Protein AF-A0A1V2A5M0-F1 (afdb_monomer_lite)

Sequence (112 aa):
MDKIGEDQYGRILAYLYINDGMFNKKLLDNGLARIAIYPPNTQYLEELQAAEAAANKKKAGIWSNPNAQWRVRSRNTSSKTKASSHRRTKHSKAVQSCVKRSQMGLKKDIRI

Foldseek 3Di:
DAWDDADPVRDTDDFDDDPNDTVLLVCLLQVNDDDDDDPPPDPCVVVSVVSNVNCCVVCGDCNVDVPPPDPPPPPPPPPPPPPDDDDDDDDDDDDDDDDDDDDDYDDDDDDD

Organism: NCBI:txid1714355

Radius of gyration: 29.26 Å; chains: 1; bounding box: 43×61×69 Å

Secondary structure (DSSP, 8-state):
-EEEEE-TTSPEEEE-EETTEEHHHHHHHTT-------TT--TTHHHHHHHHHHHHHTT-GGGS-TT-TT------------------------------------------

InterPro domains:
  IPR016071 Staphylococcal nuclease (SNase-like), OB-fold [PF00565] (3-65)
  IPR016071 Staphylococcal nuclease (SNase-like), OB-fold [PS50830] (1-65)
  IPR035437 SNase-like, OB-fold superfamily [G3DSA:2.40.50.90] (1-71)
  IPR035437 SNase-like, OB-fold superfamily [SSF50199] (5-68)

pLDDT: mean 70.42, std 19.9, range [32.03, 92.44]

Structure (mmCIF, N/CA/C/O backbone):
data_AF-A0A1V2A5M0-F1
#
_entry.id   AF-A0A1V2A5M0-F1
#
loop_
_atom_site.group_PDB
_atom_site.id
_atom_site.type_symbol
_atom_site.label_atom_id
_atom_site.label_alt_id
_atom_site.label_comp_id
_atom_site.label_asym_id
_atom_site.label_entity_id
_atom_site.label_seq_id
_atom_site.pdbx_PDB_ins_code
_atom_site.Cartn_x
_atom_site.Cartn_y
_atom_site.Cartn_z
_atom_site.occupancy
_atom_site.B_iso_or_equiv
_atom_site.auth_seq_id
_atom_site.auth_comp_id
_atom_site.auth_asym_id
_atom_site.auth_atom_id
_atom_site.pdbx_PDB_model_num
ATOM 1 N N . MET A 1 1 ? -16.379 -6.672 1.575 1.00 72.50 1 MET A N 1
ATOM 2 C CA . MET A 1 1 ? -15.721 -5.426 2.025 1.00 72.50 1 MET A CA 1
ATOM 3 C C . MET A 1 1 ? -15.509 -5.580 3.512 1.00 72.50 1 MET A C 1
ATOM 5 O O . MET A 1 1 ? -16.483 -5.879 4.189 1.00 72.50 1 MET A O 1
ATOM 9 N N . ASP A 1 2 ? -14.276 -5.455 3.982 1.00 79.06 2 ASP A N 1
ATOM 10 C CA . ASP A 1 2 ? -13.932 -5.607 5.400 1.00 79.06 2 ASP A CA 1
ATOM 11 C C . ASP A 1 2 ? -13.642 -4.230 6.014 1.00 79.06 2 ASP A C 1
ATOM 13 O O . ASP A 1 2 ? -12.884 -3.457 5.422 1.00 79.06 2 ASP A O 1
ATOM 17 N N . LYS A 1 3 ? -14.290 -3.888 7.137 1.00 80.00 3 LYS A N 1
ATOM 18 C CA . LYS A 1 3 ? -14.243 -2.549 7.754 1.00 80.00 3 LYS A CA 1
ATOM 19 C C . LYS A 1 3 ? -13.345 -2.586 8.988 1.00 80.00 3 LYS A C 1
ATOM 21 O O . LYS A 1 3 ? -13.631 -3.297 9.940 1.00 80.00 3 LYS A O 1
ATOM 26 N N . ILE A 1 4 ? -12.304 -1.761 8.984 1.00 80.88 4 ILE A N 1
ATOM 27 C CA . ILE A 1 4 ? -11.263 -1.740 10.022 1.00 80.88 4 ILE A CA 1
ATOM 28 C C . ILE A 1 4 ? -11.596 -0.693 11.090 1.00 80.88 4 ILE A C 1
ATOM 30 O O . ILE A 1 4 ? -11.340 -0.893 12.272 1.00 80.88 4 ILE A O 1
ATOM 34 N N . GLY A 1 5 ? -12.172 0.438 10.671 1.00 83.12 5 GLY A N 1
ATOM 35 C CA . GLY A 1 5 ? -12.521 1.536 11.565 1.00 83.12 5 GLY A CA 1
ATOM 36 C C . GLY A 1 5 ? -12.890 2.816 10.825 1.00 83.12 5 GLY A C 1
ATOM 37 O O . GLY A 1 5 ? -13.076 2.827 9.605 1.00 83.12 5 GLY A O 1
ATOM 38 N N . GLU A 1 6 ? -12.993 3.895 11.589 1.00 83.75 6 GLU A N 1
ATOM 39 C CA . GLU A 1 6 ? -13.207 5.256 11.102 1.00 83.75 6 GLU A CA 1
ATOM 40 C C . GLU A 1 6 ? -12.077 6.145 11.613 1.00 83.75 6 GLU A C 1
ATOM 42 O O . GLU A 1 6 ? -11.574 5.944 12.719 1.00 83.75 6 GLU A O 1
ATOM 47 N N . ASP A 1 7 ? -11.642 7.097 10.794 1.00 83.12 7 ASP A N 1
ATOM 48 C CA . ASP A 1 7 ? -10.663 8.089 11.226 1.00 83.12 7 ASP A CA 1
ATOM 49 C C . ASP A 1 7 ? -11.325 9.309 11.890 1.00 83.12 7 ASP A C 1
ATOM 51 O O . ASP A 1 7 ? -12.544 9.478 11.880 1.00 83.12 7 ASP A O 1
ATOM 55 N N . GLN A 1 8 ? -10.501 10.209 12.435 1.00 83.25 8 GLN A N 1
ATOM 56 C CA . GLN A 1 8 ? -10.955 11.457 13.066 1.00 83.25 8 GLN A CA 1
ATOM 57 C C . GLN A 1 8 ? -11.698 12.420 12.119 1.00 83.25 8 GLN A C 1
ATOM 59 O O . GLN A 1 8 ? -12.257 13.417 12.568 1.00 83.25 8 GLN A O 1
ATOM 64 N N . TYR A 1 9 ? -11.675 12.152 10.812 1.00 87.06 9 TYR A N 1
ATOM 65 C CA . TYR A 1 9 ? -12.360 12.927 9.780 1.00 87.06 9 TYR A CA 1
ATOM 66 C C . TYR A 1 9 ? -13.660 12.250 9.314 1.00 87.06 9 TYR A C 1
ATOM 68 O O . TYR A 1 9 ? -14.267 12.708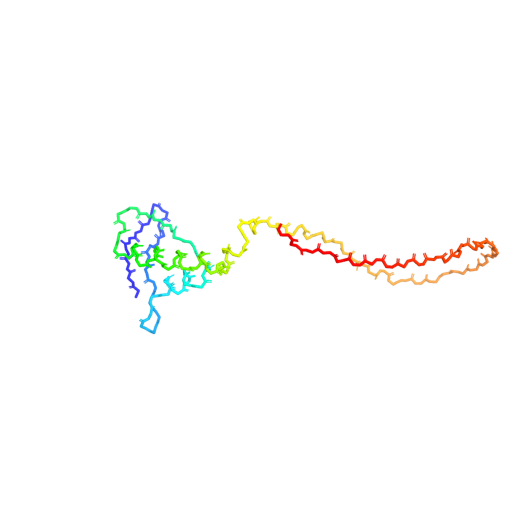 8.346 1.00 87.06 9 TYR A O 1
ATOM 76 N N . GLY A 1 10 ? -14.088 11.164 9.971 1.00 86.06 10 GLY A N 1
ATOM 77 C CA . GLY A 1 10 ? -1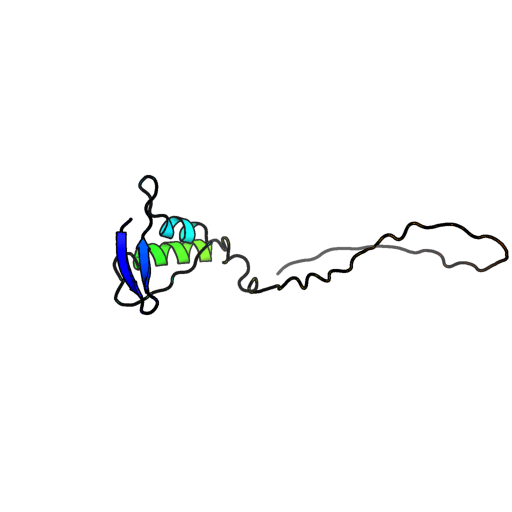5.295 10.411 9.624 1.00 86.06 10 GLY A CA 1
ATOM 78 C C . GLY A 1 10 ? -15.165 9.582 8.343 1.00 86.06 10 GLY A C 1
ATOM 79 O O . GLY A 1 10 ? -16.171 9.175 7.762 1.00 86.06 10 GLY A O 1
ATOM 80 N N . ARG A 1 11 ? -13.942 9.338 7.856 1.00 87.44 11 ARG A N 1
ATOM 81 C CA . ARG A 1 11 ? -13.704 8.476 6.692 1.00 87.44 11 ARG A CA 1
ATOM 82 C C . ARG A 1 11 ? -13.593 7.031 7.149 1.00 87.44 11 ARG A C 1
ATOM 84 O O . ARG A 1 11 ? -12.907 6.719 8.119 1.00 87.44 11 ARG A O 1
ATOM 91 N N . ILE A 1 12 ? -14.223 6.138 6.398 1.00 86.12 12 ILE A N 1
ATOM 92 C CA . ILE A 1 12 ? -14.174 4.703 6.664 1.00 86.12 12 ILE A CA 1
ATOM 93 C C . ILE A 1 12 ? -12.875 4.117 6.099 1.00 86.12 12 ILE A C 1
ATOM 95 O O . ILE A 1 12 ? -12.582 4.274 4.912 1.00 86.12 12 ILE A O 1
ATOM 99 N N . LEU A 1 13 ? -12.132 3.391 6.935 1.00 84.25 13 LEU A N 1
ATOM 100 C CA . LEU A 1 13 ? -10.986 2.581 6.528 1.00 84.25 13 LEU A CA 1
ATOM 101 C C . LEU A 1 13 ? -11.444 1.145 6.274 1.00 84.25 13 LEU A C 1
ATOM 103 O O . LEU A 1 13 ? -12.006 0.493 7.159 1.00 84.25 13 LEU A O 1
ATOM 107 N N . ALA A 1 14 ? -11.217 0.651 5.058 1.00 85.88 14 ALA A N 1
ATOM 108 C CA . ALA A 1 14 ? -11.708 -0.657 4.651 1.00 85.88 14 ALA A CA 1
ATOM 109 C C . ALA A 1 14 ? -10.865 -1.318 3.551 1.00 85.88 14 ALA A C 1
ATOM 111 O O . ALA A 1 14 ? -10.230 -0.647 2.729 1.00 85.88 14 ALA A O 1
ATOM 112 N N . TYR A 1 15 ? -10.914 -2.651 3.514 1.00 87.38 15 TYR A N 1
ATOM 113 C CA . TYR A 1 15 ? -10.356 -3.479 2.449 1.00 87.38 15 TYR A CA 1
ATOM 114 C C . TYR A 1 15 ? -11.442 -3.893 1.453 1.00 87.38 15 TYR A C 1
ATOM 116 O O . TYR A 1 15 ? -12.458 -4.509 1.797 1.00 87.38 15 TYR A O 1
ATOM 124 N N . LEU A 1 16 ? -11.196 -3.566 0.186 1.00 89.31 16 LEU A N 1
ATOM 125 C CA . LEU A 1 16 ? -12.066 -3.904 -0.934 1.00 89.31 16 LEU A CA 1
ATOM 126 C C . LEU A 1 16 ? -11.695 -5.281 -1.493 1.00 89.31 16 LEU A C 1
ATOM 128 O O . LEU A 1 16 ? -10.528 -5.543 -1.785 1.00 89.31 16 LEU A O 1
ATOM 132 N N . TYR A 1 17 ? -12.702 -6.129 -1.699 1.00 90.31 17 TYR A N 1
ATOM 133 C CA . TYR A 1 17 ? -12.563 -7.454 -2.305 1.00 90.31 17 TYR A CA 1
ATOM 134 C C . TYR A 1 17 ? -13.456 -7.530 -3.541 1.00 90.31 17 TYR A C 1
ATOM 136 O O . TYR A 1 17 ? -14.635 -7.188 -3.462 1.00 90.31 17 TYR A O 1
ATOM 144 N N . ILE A 1 18 ? -12.890 -7.942 -4.675 1.00 91.12 18 ILE A N 1
ATOM 145 C CA . ILE A 1 18 ? -13.593 -8.065 -5.958 1.00 91.12 18 ILE A CA 1
ATOM 146 C C . ILE A 1 18 ? -13.241 -9.421 -6.563 1.00 91.12 18 ILE A C 1
ATOM 148 O O . ILE A 1 18 ? -12.056 -9.673 -6.805 1.00 91.12 18 ILE A O 1
ATOM 152 N N . ASN A 1 19 ? -14.261 -10.240 -6.851 1.00 81.88 19 ASN A N 1
ATOM 153 C CA . ASN A 1 19 ? -14.137 -11.554 -7.500 1.00 81.88 19 ASN A CA 1
ATOM 154 C C . ASN A 1 19 ? -12.998 -12.383 -6.877 1.00 81.88 19 ASN A C 1
ATOM 156 O O . ASN A 1 19 ? -12.009 -12.682 -7.543 1.00 81.88 19 ASN A O 1
ATOM 160 N N . ASP A 1 20 ? -13.085 -12.608 -5.564 1.00 81.88 20 ASP A N 1
ATOM 161 C CA . ASP A 1 20 ? -12.138 -13.386 -4.747 1.00 81.88 20 ASP A CA 1
ATOM 162 C C . ASP A 1 20 ? -10.726 -12.802 -4.564 1.00 81.88 20 ASP A C 1
ATOM 164 O O . ASP A 1 20 ? -9.851 -13.442 -3.986 1.00 81.88 20 ASP A O 1
ATOM 168 N N . GLY A 1 21 ? -10.480 -11.560 -4.996 1.00 85.94 21 GLY A N 1
ATOM 169 C CA . GLY A 1 21 ? -9.187 -10.895 -4.818 1.00 85.94 21 GLY A CA 1
ATOM 170 C C . GLY A 1 21 ? -9.261 -9.602 -4.012 1.00 85.94 21 GLY A C 1
ATOM 171 O O . GLY A 1 21 ? -10.122 -8.756 -4.263 1.00 85.94 21 GLY A O 1
ATOM 172 N N . MET A 1 22 ? -8.294 -9.392 -3.113 1.00 89.81 22 MET A N 1
ATOM 173 C CA . MET A 1 22 ? -8.108 -8.107 -2.436 1.00 89.81 22 MET A CA 1
ATOM 174 C C . MET A 1 22 ? -7.671 -7.040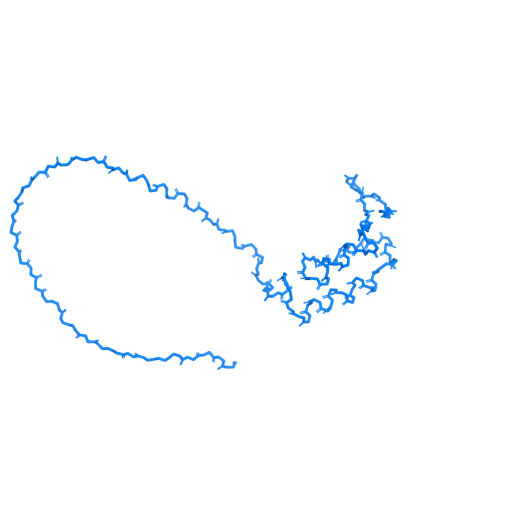 -3.449 1.00 89.81 22 MET A C 1
ATOM 176 O O . MET A 1 22 ? -6.582 -7.093 -4.028 1.00 89.81 22 MET A O 1
ATOM 180 N N . PHE A 1 23 ? -8.526 -6.046 -3.666 1.00 91.00 23 PHE A N 1
ATOM 181 C CA . PHE A 1 23 ? -8.293 -4.978 -4.631 1.00 91.00 23 PHE A CA 1
ATOM 182 C C . PHE A 1 23 ? -7.111 -4.088 -4.227 1.00 91.00 23 PHE A C 1
ATOM 184 O O . PHE A 1 23 ? -6.286 -3.745 -5.071 1.00 91.00 23 PHE A O 1
ATOM 191 N N . ASN A 1 24 ? -6.962 -3.794 -2.931 1.00 89.81 24 ASN A N 1
ATOM 192 C CA . ASN A 1 24 ? -5.850 -2.989 -2.412 1.00 89.81 24 ASN A CA 1
ATOM 193 C C . ASN A 1 24 ? -4.492 -3.633 -2.747 1.00 89.81 24 ASN A C 1
ATOM 195 O O . ASN A 1 24 ? -3.581 -2.952 -3.216 1.00 89.81 24 ASN A O 1
ATOM 199 N N . LYS A 1 25 ? -4.390 -4.961 -2.607 1.00 91.12 25 LYS A N 1
ATOM 200 C CA . LYS A 1 25 ? -3.207 -5.730 -3.008 1.00 91.12 25 LYS A CA 1
ATOM 201 C C . LYS A 1 25 ? -2.939 -5.627 -4.512 1.00 91.12 25 LYS A C 1
ATOM 203 O O . LYS A 1 25 ? -1.808 -5.371 -4.907 1.00 91.12 25 LYS A O 1
ATOM 208 N N . LYS A 1 26 ? -3.974 -5.730 -5.358 1.00 92.19 26 LYS A N 1
ATOM 209 C CA . LYS A 1 26 ? -3.831 -5.562 -6.819 1.00 92.19 26 LYS A CA 1
ATOM 210 C C . LYS A 1 26 ? -3.275 -4.184 -7.195 1.00 92.19 26 LYS A C 1
ATOM 212 O O . LYS A 1 26 ? -2.492 -4.086 -8.137 1.00 92.19 26 LYS A O 1
ATOM 217 N N . LEU A 1 27 ? -3.652 -3.120 -6.487 1.00 92.31 27 LEU A N 1
ATOM 218 C CA . LEU A 1 27 ? -3.104 -1.780 -6.734 1.00 92.31 27 LEU A CA 1
ATOM 219 C C . LEU A 1 27 ? -1.607 -1.705 -6.413 1.00 92.31 27 LEU A C 1
ATOM 221 O O . LEU A 1 27 ? -0.846 -1.110 -7.179 1.00 92.31 27 LEU A O 1
ATOM 225 N N . LEU A 1 28 ? -1.190 -2.327 -5.310 1.00 92.38 28 LEU A N 1
ATOM 226 C CA . LEU A 1 28 ? 0.213 -2.402 -4.905 1.00 92.38 28 LEU A CA 1
ATOM 227 C C . LEU A 1 28 ? 1.028 -3.248 -5.881 1.00 92.38 28 LEU A C 1
ATOM 229 O O . LEU A 1 28 ? 2.056 -2.775 -6.347 1.00 92.38 28 LEU A O 1
ATOM 233 N N . ASP A 1 29 ? 0.527 -4.421 -6.277 1.00 90.88 29 ASP A N 1
ATOM 234 C CA . ASP A 1 29 ? 1.188 -5.320 -7.234 1.00 90.88 29 ASP A CA 1
ATOM 235 C C . ASP A 1 29 ? 1.456 -4.634 -8.591 1.00 90.88 29 ASP A C 1
ATOM 237 O O . ASP A 1 29 ? 2.489 -4.867 -9.224 1.00 90.88 29 ASP A O 1
ATOM 241 N N . ASN A 1 30 ? 0.555 -3.745 -9.027 1.00 90.44 30 ASN A N 1
ATOM 242 C CA . ASN A 1 30 ? 0.714 -2.949 -10.251 1.00 90.44 30 ASN A CA 1
ATOM 243 C C . ASN A 1 30 ? 1.544 -1.663 -10.054 1.00 90.44 30 ASN A C 1
ATOM 245 O O . ASN A 1 30 ? 1.785 -0.931 -11.016 1.00 90.44 30 ASN A O 1
ATOM 249 N N . GLY A 1 31 ? 1.974 -1.358 -8.827 1.00 91.62 31 GLY A N 1
ATOM 250 C CA . GLY A 1 31 ? 2.720 -0.142 -8.506 1.00 91.62 31 GLY A CA 1
ATOM 251 C C . GLY A 1 31 ? 1.901 1.137 -8.671 1.00 91.62 31 GLY A C 1
ATOM 252 O O . GLY A 1 31 ? 2.448 2.175 -9.036 1.00 91.62 31 GLY A O 1
ATOM 253 N N . LEU A 1 32 ? 0.585 1.073 -8.456 1.00 90.19 32 LEU A N 1
ATOM 254 C CA . LEU A 1 32 ? -0.324 2.219 -8.583 1.00 90.19 32 LEU A CA 1
ATOM 255 C C . LEU A 1 32 ? -0.579 2.929 -7.247 1.00 90.19 32 LEU A C 1
ATOM 257 O O . LEU A 1 32 ? -1.101 4.041 -7.239 1.00 90.19 32 LEU A O 1
ATOM 261 N N . ALA A 1 33 ? -0.213 2.303 -6.129 1.00 90.69 33 ALA A N 1
ATOM 262 C CA . ALA A 1 33 ? -0.427 2.818 -4.782 1.00 90.69 33 ALA A CA 1
ATOM 263 C C . ALA A 1 33 ? 0.812 2.616 -3.894 1.00 90.69 33 ALA A C 1
ATOM 265 O O . ALA A 1 33 ? 1.707 1.837 -4.229 1.00 90.69 33 ALA A O 1
ATOM 266 N N . ARG A 1 34 ? 0.834 3.325 -2.760 1.00 88.44 34 ARG A N 1
ATOM 267 C CA . ARG A 1 34 ? 1.784 3.146 -1.650 1.00 88.44 34 ARG A CA 1
ATOM 268 C C . ARG A 1 34 ? 1.031 2.761 -0.388 1.00 88.44 34 ARG A C 1
ATOM 270 O O . ARG A 1 34 ? -0.141 3.116 -0.248 1.00 88.44 34 ARG A O 1
ATOM 277 N N . ILE A 1 35 ? 1.7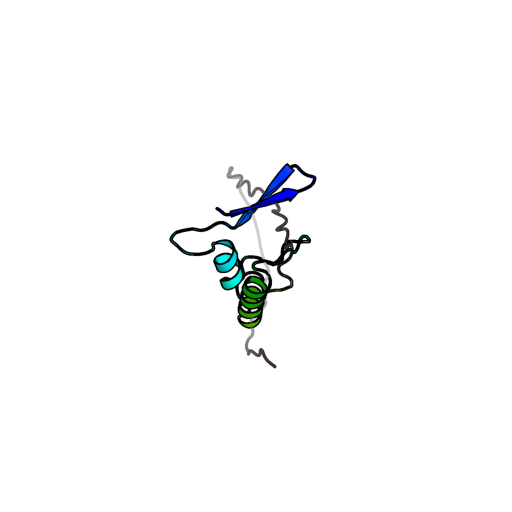04 2.077 0.527 1.00 88.69 35 ILE A N 1
ATOM 278 C CA . ILE A 1 35 ? 1.105 1.708 1.810 1.00 88.69 35 ILE A CA 1
ATOM 279 C C . ILE A 1 35 ? 1.138 2.913 2.750 1.00 88.69 35 ILE A C 1
ATOM 281 O O . ILE A 1 35 ? 2.173 3.551 2.932 1.00 88.69 35 ILE A O 1
ATOM 285 N N . ALA A 1 36 ? 0.001 3.201 3.380 1.00 84.50 36 ALA A N 1
ATOM 286 C CA . ALA A 1 36 ? -0.097 4.124 4.504 1.00 84.50 36 ALA A CA 1
ATOM 287 C C . ALA A 1 36 ? -0.588 3.344 5.728 1.00 84.50 36 ALA A C 1
ATOM 289 O O . ALA A 1 36 ? -1.684 2.781 5.706 1.00 84.50 36 ALA A O 1
ATOM 290 N N . ILE A 1 37 ? 0.239 3.275 6.772 1.00 81.69 37 ILE A N 1
ATOM 291 C CA . ILE A 1 37 ? -0.052 2.511 7.989 1.00 81.69 37 ILE A CA 1
ATOM 292 C C . ILE A 1 37 ? -0.637 3.460 9.033 1.00 81.69 37 ILE A C 1
ATOM 294 O O . ILE A 1 37 ? 0.003 4.439 9.414 1.00 81.69 37 ILE A O 1
ATOM 298 N N . TYR A 1 38 ? -1.832 3.129 9.518 1.00 77.38 38 TYR A N 1
ATOM 299 C CA . TYR A 1 38 ? -2.461 3.772 10.668 1.00 77.38 38 TYR A CA 1
ATOM 300 C C . TYR A 1 38 ? -2.590 2.729 11.787 1.00 77.38 38 TYR A C 1
ATOM 302 O O . TYR A 1 38 ? -3.281 1.723 11.595 1.00 77.38 38 TYR A O 1
ATOM 310 N N . PRO A 1 39 ? -1.900 2.901 12.929 1.00 74.12 39 PRO A N 1
ATOM 311 C CA . PRO A 1 39 ? -1.999 1.967 14.047 1.00 74.12 39 PRO A CA 1
ATOM 312 C C . PRO A 1 39 ? -3.449 1.828 14.548 1.00 74.12 39 PRO A C 1
ATOM 314 O O . PRO A 1 39 ? -4.177 2.820 14.517 1.00 74.12 39 PRO A O 1
ATOM 317 N N . PRO A 1 40 ? -3.879 0.648 15.042 1.00 70.31 40 PRO A N 1
ATOM 318 C CA . PRO A 1 40 ? -3.144 -0.612 15.201 1.00 70.31 40 PRO A CA 1
ATOM 319 C C . PRO A 1 40 ? -3.411 -1.625 14.063 1.00 70.31 40 PRO A C 1
ATOM 321 O O . PRO A 1 40 ? -3.479 -2.827 14.303 1.00 70.31 40 PRO A O 1
ATOM 324 N N . ASN A 1 41 ? -3.610 -1.178 12.819 1.00 65.69 41 ASN A N 1
ATOM 325 C CA . ASN A 1 41 ? -3.944 -2.082 11.716 1.00 65.69 41 ASN A CA 1
ATOM 326 C C . ASN A 1 41 ? -2.722 -2.899 11.235 1.00 65.69 41 ASN A C 1
ATOM 328 O O . ASN A 1 41 ? -1.909 -2.398 10.456 1.00 65.69 41 ASN A O 1
ATOM 332 N N . THR A 1 42 ? -2.600 -4.152 11.686 1.00 70.31 42 THR A N 1
ATOM 333 C CA . THR A 1 42 ? -1.483 -5.057 11.336 1.00 70.31 42 THR A CA 1
ATOM 334 C C . THR A 1 42 ? -1.879 -6.291 10.524 1.00 70.31 42 THR A C 1
ATOM 336 O O . THR A 1 42 ? -0.988 -6.965 10.016 1.00 70.31 42 THR A O 1
ATOM 339 N N . GLN A 1 43 ? -3.173 -6.582 10.336 1.00 78.12 43 GLN A N 1
ATOM 340 C CA . GLN A 1 43 ? -3.631 -7.875 9.793 1.00 78.12 43 GLN A CA 1
ATOM 341 C C . GLN A 1 43 ? -3.062 -8.241 8.412 1.00 78.12 43 GLN A C 1
ATOM 343 O O . GLN A 1 43 ? -2.754 -9.402 8.184 1.00 78.12 43 GLN A O 1
ATOM 348 N N . TYR A 1 44 ? -2.895 -7.270 7.508 1.00 82.81 44 TYR A N 1
ATOM 349 C CA . TYR A 1 44 ? -2.433 -7.519 6.129 1.00 82.81 44 TYR A CA 1
ATOM 350 C C . TYR A 1 44 ? -1.128 -6.792 5.797 1.00 82.81 44 TYR A C 1
ATOM 352 O O . TYR A 1 44 ? -0.769 -6.617 4.634 1.00 82.81 44 TYR A O 1
ATOM 360 N N . LEU A 1 45 ? -0.429 -6.301 6.818 1.00 85.75 45 LEU A N 1
ATOM 361 C CA . LEU A 1 45 ? 0.693 -5.389 6.640 1.00 85.75 45 LEU A CA 1
ATOM 362 C C . LEU A 1 45 ? 1.863 -6.055 5.909 1.00 85.75 45 LEU A C 1
ATOM 364 O O . LEU A 1 45 ? 2.393 -5.473 4.965 1.00 85.75 45 LEU A O 1
ATOM 368 N N . GLU A 1 46 ? 2.208 -7.286 6.283 1.00 87.75 46 GLU A N 1
ATOM 369 C CA . GLU A 1 46 ? 3.299 -8.040 5.654 1.00 87.75 46 GLU A CA 1
ATOM 370 C C . GLU A 1 46 ? 3.020 -8.342 4.175 1.00 87.75 46 GLU A C 1
ATOM 372 O O . GLU A 1 46 ? 3.870 -8.100 3.317 1.00 87.75 46 GLU A O 1
ATOM 377 N N . GLU A 1 47 ? 1.809 -8.804 3.849 1.00 88.62 47 GLU A N 1
ATOM 378 C CA . GLU A 1 47 ? 1.416 -9.109 2.468 1.00 88.62 47 GLU A CA 1
ATOM 379 C C . GLU A 1 47 ? 1.443 -7.867 1.574 1.00 88.62 47 GLU A C 1
ATOM 381 O O . GLU A 1 47 ? 1.923 -7.910 0.435 1.00 88.62 47 GLU A O 1
ATOM 386 N N . LEU A 1 48 ? 0.939 -6.743 2.089 1.00 89.94 48 LEU A N 1
ATOM 387 C CA . LEU A 1 48 ? 0.926 -5.482 1.359 1.00 89.94 48 LEU A CA 1
ATOM 388 C C . LEU A 1 48 ? 2.357 -4.962 1.175 1.00 89.94 48 LEU A C 1
ATOM 390 O O . LEU A 1 48 ? 2.699 -4.542 0.069 1.00 89.94 48 LEU A O 1
ATOM 394 N N . GLN A 1 49 ? 3.208 -5.042 2.206 1.00 90.31 49 GLN A N 1
ATOM 395 C CA . GLN A 1 49 ? 4.621 -4.645 2.126 1.00 90.31 49 GLN A CA 1
ATOM 396 C C . GLN A 1 49 ? 5.390 -5.477 1.102 1.00 90.31 49 GLN A C 1
ATOM 398 O O . GLN A 1 49 ? 6.176 -4.930 0.326 1.00 90.31 49 GLN A O 1
ATOM 403 N N . ALA A 1 50 ? 5.134 -6.784 1.045 1.00 92.25 50 ALA A N 1
ATOM 404 C CA . ALA A 1 50 ? 5.720 -7.650 0.032 1.00 92.25 50 ALA A CA 1
ATOM 405 C C . ALA A 1 50 ? 5.295 -7.233 -1.388 1.00 92.25 50 ALA A C 1
ATOM 407 O O . ALA A 1 50 ? 6.140 -7.164 -2.287 1.00 92.25 50 ALA A O 1
ATOM 408 N N . ALA A 1 51 ? 4.015 -6.895 -1.588 1.00 91.75 51 ALA A N 1
ATOM 409 C CA . ALA A 1 51 ? 3.498 -6.400 -2.866 1.00 91.75 51 ALA A CA 1
ATOM 410 C C . ALA A 1 51 ? 4.136 -5.057 -3.270 1.00 91.75 51 ALA A C 1
ATOM 412 O O . ALA A 1 51 ? 4.589 -4.895 -4.407 1.00 91.75 51 ALA A O 1
ATOM 413 N N . GLU A 1 52 ? 4.257 -4.113 -2.332 1.00 90.81 52 GLU A N 1
ATOM 414 C CA . GLU A 1 52 ? 4.927 -2.827 -2.561 1.00 90.81 52 GLU A CA 1
ATOM 415 C C . GLU A 1 52 ? 6.404 -3.016 -2.931 1.00 90.81 52 GLU A C 1
ATOM 417 O O . GLU A 1 52 ? 6.885 -2.449 -3.917 1.00 90.81 52 GLU A O 1
ATOM 422 N N . ALA A 1 53 ? 7.121 -3.869 -2.195 1.00 91.81 53 ALA A N 1
ATOM 423 C CA . ALA A 1 53 ? 8.518 -4.184 -2.469 1.00 91.81 53 ALA A CA 1
ATOM 424 C C . ALA A 1 53 ? 8.694 -4.834 -3.852 1.00 91.81 53 ALA A C 1
ATOM 426 O O . ALA A 1 53 ? 9.645 -4.516 -4.574 1.00 91.81 53 ALA A O 1
ATOM 427 N N . ALA A 1 54 ? 7.776 -5.717 -4.253 1.00 92.44 54 ALA A N 1
ATOM 428 C CA . ALA A 1 54 ? 7.785 -6.330 -5.576 1.00 92.44 54 ALA A CA 1
ATOM 429 C C . ALA A 1 54 ? 7.568 -5.295 -6.692 1.00 92.44 54 ALA A C 1
ATOM 431 O O . ALA A 1 54 ? 8.288 -5.314 -7.695 1.00 92.44 54 ALA A O 1
ATOM 432 N N . ALA A 1 55 ? 6.626 -4.365 -6.522 1.00 91.44 55 ALA A N 1
ATOM 433 C CA . ALA A 1 55 ? 6.369 -3.305 -7.493 1.00 91.44 55 ALA A CA 1
ATOM 434 C C . ALA A 1 55 ? 7.524 -2.300 -7.595 1.00 91.44 55 ALA A C 1
ATOM 436 O O . ALA A 1 55 ? 7.881 -1.881 -8.701 1.00 91.44 55 ALA A O 1
ATOM 437 N N . ASN A 1 56 ? 8.159 -1.978 -6.466 1.00 89.06 56 ASN A N 1
ATOM 438 C CA . ASN A 1 56 ? 9.338 -1.120 -6.421 1.00 89.06 56 ASN A CA 1
ATOM 439 C C . ASN A 1 56 ? 10.523 -1.759 -7.168 1.00 89.06 56 ASN A C 1
ATOM 441 O O . ASN A 1 56 ? 11.119 -1.133 -8.044 1.00 89.06 56 ASN A O 1
ATOM 445 N N . LYS A 1 57 ? 10.795 -3.053 -6.934 1.00 91.38 57 LYS A N 1
ATOM 446 C CA . LYS A 1 57 ? 11.820 -3.812 -7.681 1.00 91.38 57 LYS A CA 1
ATOM 447 C C . LYS A 1 57 ? 11.558 -3.822 -9.189 1.00 91.38 57 LYS A C 1
ATOM 449 O O . LYS A 1 57 ? 12.493 -3.701 -9.976 1.00 91.38 57 LYS A O 1
ATOM 454 N N . LYS A 1 58 ? 10.290 -3.934 -9.594 1.00 92.38 58 LYS A N 1
ATOM 455 C CA . LYS A 1 58 ? 9.867 -3.895 -11.003 1.00 92.38 58 LYS A CA 1
ATOM 456 C C . LYS A 1 58 ? 9.841 -2.482 -11.594 1.00 92.38 58 LYS A C 1
ATOM 458 O O . LYS A 1 58 ? 9.613 -2.352 -12.794 1.00 92.38 58 LYS A O 1
ATOM 463 N N . LYS A 1 59 ? 10.046 -1.436 -10.781 1.00 89.50 59 LYS A N 1
ATOM 464 C CA . LYS A 1 59 ? 9.876 -0.026 -11.168 1.00 89.50 59 LYS A CA 1
ATOM 465 C C . LYS A 1 59 ? 8.526 0.216 -11.859 1.00 89.50 59 LYS A C 1
ATOM 467 O O . LYS A 1 59 ? 8.443 0.942 -12.845 1.00 89.50 59 LYS A O 1
ATOM 472 N N . ALA A 1 60 ? 7.471 -0.433 -11.364 1.00 87.19 60 ALA A N 1
ATOM 473 C CA . ALA A 1 60 ? 6.137 -0.380 -11.957 1.00 87.19 60 ALA A CA 1
ATOM 474 C C . ALA A 1 60 ? 5.386 0.899 -11.547 1.00 87.19 60 ALA A C 1
ATOM 476 O O . ALA A 1 60 ? 5.526 1.376 -10.422 1.00 87.19 60 ALA A O 1
ATOM 477 N N . GLY A 1 61 ? 4.580 1.455 -12.455 1.00 88.19 61 GLY A N 1
ATOM 478 C CA . GLY A 1 61 ? 3.697 2.591 -12.172 1.00 88.19 61 GLY A CA 1
ATOM 479 C C . GLY A 1 61 ? 4.424 3.796 -11.564 1.00 88.19 61 GLY A C 1
ATOM 480 O O . GLY A 1 61 ? 5.345 4.350 -12.172 1.00 88.19 61 GLY A O 1
ATOM 481 N N . ILE A 1 62 ? 4.022 4.188 -10.352 1.00 87.44 62 ILE A N 1
ATOM 482 C CA . ILE A 1 62 ? 4.576 5.338 -9.617 1.00 87.44 62 ILE A CA 1
ATOM 483 C C . ILE A 1 62 ? 6.050 5.148 -9.222 1.00 87.44 62 ILE A C 1
ATOM 485 O O . ILE A 1 62 ? 6.733 6.123 -8.920 1.00 87.44 62 ILE A O 1
ATOM 489 N N . TRP A 1 63 ? 6.554 3.910 -9.237 1.00 87.94 63 TRP A N 1
ATOM 490 C CA . TRP A 1 63 ? 7.942 3.574 -8.905 1.00 87.94 63 TRP A CA 1
ATOM 491 C C . TRP A 1 63 ? 8.901 3.734 -10.095 1.00 87.94 63 TRP A C 1
ATOM 493 O O . TRP A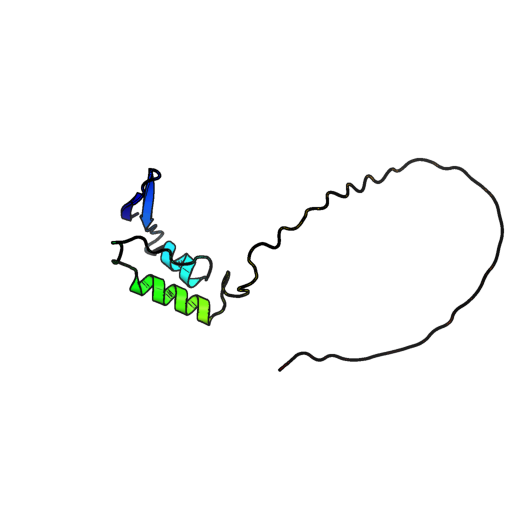 1 63 ? 10.116 3.718 -9.910 1.00 87.94 63 TRP A O 1
ATOM 503 N N . SER A 1 64 ? 8.381 3.915 -11.316 1.00 86.69 64 SER A N 1
ATOM 504 C CA . SER A 1 64 ? 9.196 4.091 -12.532 1.00 86.69 64 SER A CA 1
ATOM 505 C C . SER A 1 64 ? 9.969 5.411 -12.564 1.00 86.69 64 SER A C 1
ATOM 507 O O . SER A 1 64 ? 11.073 5.479 -13.104 1.00 86.69 64 SER A O 1
ATOM 509 N N . ASN A 1 65 ? 9.404 6.462 -11.970 1.00 81.19 65 ASN A N 1
ATOM 510 C CA . ASN A 1 65 ? 10.013 7.777 -11.893 1.00 81.19 65 ASN A CA 1
ATOM 511 C C . ASN A 1 65 ? 9.743 8.377 -10.504 1.00 81.19 65 ASN A C 1
ATOM 513 O O . ASN A 1 65 ? 8.684 8.976 -10.297 1.00 81.19 65 ASN A O 1
ATOM 517 N N . PRO A 1 66 ? 10.693 8.268 -9.557 1.00 67.69 66 PRO A N 1
ATOM 518 C CA . PRO A 1 66 ? 10.530 8.820 -8.212 1.00 67.69 66 PRO A CA 1
ATOM 519 C C . PRO A 1 66 ? 10.364 10.349 -8.209 1.00 67.69 66 PRO A C 1
ATOM 521 O O . PRO A 1 66 ? 9.856 10.904 -7.241 1.00 67.69 66 PRO A O 1
ATOM 524 N N . ASN A 1 67 ? 10.726 11.023 -9.307 1.00 65.75 67 ASN A N 1
ATOM 525 C CA . ASN A 1 67 ? 10.609 12.467 -9.487 1.00 65.75 67 ASN A CA 1
ATOM 526 C C . ASN A 1 67 ? 9.382 12.879 -10.328 1.00 65.75 67 ASN A C 1
ATOM 528 O O . ASN A 1 67 ? 9.250 14.041 -10.703 1.00 65.75 67 ASN A O 1
ATOM 532 N N . ALA A 1 68 ? 8.461 11.952 -10.628 1.00 59.78 68 ALA A N 1
ATOM 533 C CA . ALA A 1 68 ? 7.193 12.255 -11.306 1.00 59.78 68 ALA A CA 1
ATOM 534 C C . ALA A 1 68 ? 6.168 12.966 -10.404 1.00 59.78 68 ALA A C 1
ATOM 536 O O . ALA A 1 68 ? 5.021 13.179 -10.805 1.00 59.78 68 ALA A O 1
ATOM 537 N N . GLN A 1 69 ? 6.570 13.359 -9.199 1.00 55.47 69 GLN A N 1
ATOM 538 C CA . GLN A 1 69 ? 5.807 14.270 -8.369 1.00 55.47 69 GLN A CA 1
ATOM 539 C C . GLN A 1 69 ? 5.709 15.638 -9.062 1.00 55.47 69 GLN A C 1
ATOM 541 O O . GLN A 1 69 ? 6.700 16.314 -9.311 1.00 55.47 69 GLN A O 1
ATOM 546 N N . TRP A 1 70 ? 4.474 16.002 -9.405 1.00 49.12 70 TRP A N 1
ATOM 547 C CA . TRP A 1 70 ? 4.016 17.353 -9.728 1.00 49.12 70 TRP A CA 1
ATOM 548 C C . TRP A 1 70 ? 4.722 18.095 -10.890 1.00 49.12 70 TRP A C 1
ATOM 550 O O . TRP A 1 70 ? 5.047 19.271 -10.792 1.00 49.12 70 TRP A O 1
ATOM 560 N N . ARG A 1 71 ? 4.813 17.530 -12.105 1.00 56.12 71 ARG A N 1
ATOM 561 C CA . ARG A 1 71 ? 4.875 18.446 -13.268 1.00 56.12 71 ARG A CA 1
ATOM 562 C C . ARG A 1 71 ? 3.495 19.079 -13.454 1.00 56.12 71 ARG A C 1
ATOM 564 O O . ARG A 1 71 ? 2.706 18.604 -14.271 1.00 56.12 71 ARG A O 1
ATOM 571 N N . VAL A 1 72 ? 3.196 20.136 -12.693 1.00 61.28 72 VAL A N 1
ATOM 572 C CA . VAL A 1 72 ? 2.098 21.055 -13.008 1.00 61.28 72 VAL A CA 1
ATOM 573 C C . VAL A 1 72 ? 2.377 21.533 -14.423 1.00 61.28 72 VAL A C 1
ATOM 575 O O . VAL A 1 72 ? 3.282 22.323 -14.679 1.00 61.28 72 VAL A O 1
ATOM 578 N N . ARG A 1 73 ? 1.648 20.974 -15.391 1.00 61.28 73 ARG A N 1
ATOM 579 C CA . ARG A 1 73 ? 1.601 21.544 -16.731 1.00 61.28 73 ARG A CA 1
ATOM 580 C C . ARG A 1 73 ? 0.915 22.884 -16.528 1.00 61.28 73 ARG A C 1
ATOM 582 O O . ARG A 1 73 ? -0.310 22.914 -16.455 1.00 61.28 73 ARG A O 1
ATOM 589 N N . SER A 1 74 ? 1.698 23.958 -16.401 1.00 61.56 74 SER A N 1
ATOM 590 C CA . SER A 1 74 ? 1.201 25.308 -16.637 1.00 61.56 74 SER A CA 1
ATOM 591 C C . SER A 1 74 ? 0.560 25.264 -18.013 1.00 61.56 74 SER A C 1
ATOM 593 O O . SER A 1 74 ? 1.236 25.186 -19.042 1.00 61.56 74 SER A O 1
ATOM 595 N N . ARG A 1 75 ? -0.764 25.148 -18.035 1.00 61.69 75 ARG A N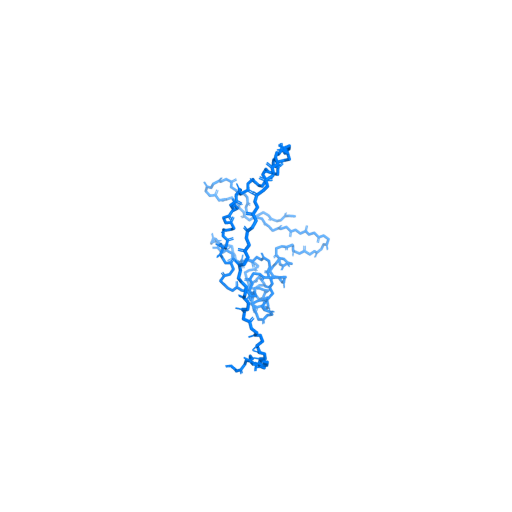 1
ATOM 596 C CA . ARG A 1 75 ? -1.540 25.170 -19.257 1.00 61.69 75 ARG A CA 1
ATOM 597 C C . ARG A 1 75 ? -1.564 26.640 -19.636 1.00 61.69 75 ARG A C 1
ATOM 599 O O . ARG A 1 75 ? -2.494 27.343 -19.271 1.00 61.69 75 ARG A O 1
ATOM 606 N N . ASN A 1 76 ? -0.508 27.117 -20.297 1.00 61.59 76 ASN A N 1
ATOM 607 C CA . ASN A 1 76 ? -0.546 28.431 -20.919 1.00 61.59 76 ASN A CA 1
ATOM 608 C C . ASN A 1 76 ? -1.682 28.362 -21.938 1.00 61.59 76 ASN A C 1
ATOM 610 O O . ASN A 1 76 ? -1.550 27.748 -22.996 1.00 61.59 76 ASN A O 1
ATOM 614 N N . THR A 1 77 ? -2.827 28.931 -21.581 1.00 60.22 77 THR A N 1
ATOM 615 C CA . THR A 1 77 ? -3.954 29.156 -22.473 1.00 60.22 77 THR A CA 1
ATOM 616 C C . THR A 1 77 ? -3.568 30.289 -23.414 1.00 60.22 77 THR A C 1
ATOM 618 O O . THR A 1 77 ? -4.104 31.389 -23.343 1.00 60.22 77 THR A O 1
ATOM 621 N N . SER A 1 78 ? -2.596 30.045 -24.293 1.00 55.28 78 SER A N 1
ATOM 622 C CA . SER A 1 78 ? -2.428 30.841 -25.498 1.00 55.28 78 SER A CA 1
ATOM 623 C C . SER A 1 78 ? -3.562 30.443 -26.432 1.00 55.28 78 SER A C 1
ATOM 625 O O . SER A 1 78 ? -3.447 29.548 -27.272 1.00 55.28 78 SER A O 1
ATOM 627 N N . SER A 1 79 ? -4.704 31.093 -26.225 1.00 58.31 79 SER A N 1
ATOM 628 C CA . SER A 1 79 ? -5.762 31.222 -27.211 1.00 58.31 79 SER A CA 1
ATOM 629 C C . SER A 1 79 ? -5.126 31.703 -28.514 1.00 58.31 79 SER A C 1
ATOM 631 O O . SER A 1 79 ? -4.924 32.888 -28.758 1.00 58.31 79 SER A O 1
ATOM 633 N N . LYS A 1 80 ? -4.786 30.753 -29.387 1.00 52.00 80 LYS A N 1
ATOM 634 C CA . LYS A 1 80 ? -4.607 31.015 -30.809 1.00 52.00 80 LYS A CA 1
ATOM 635 C C . LYS A 1 80 ? -5.984 31.350 -31.370 1.00 52.00 80 LYS A C 1
ATOM 637 O O . LYS A 1 80 ? -6.622 30.516 -32.006 1.00 52.00 80 LYS A O 1
ATOM 642 N N . THR A 1 81 ? -6.453 32.570 -31.141 1.00 46.91 81 THR A N 1
ATOM 643 C CA . THR A 1 81 ? -7.479 33.160 -31.991 1.00 46.91 81 THR A CA 1
ATOM 644 C C . THR A 1 81 ? -6.825 33.402 -33.342 1.00 46.91 81 THR A C 1
ATOM 646 O O . THR A 1 81 ? -6.105 34.379 -33.544 1.00 46.91 81 THR A O 1
ATOM 649 N N . LYS A 1 82 ? -7.025 32.466 -34.274 1.00 50.34 82 LYS A N 1
ATOM 650 C CA . LYS A 1 82 ? -6.829 32.743 -35.694 1.00 50.34 82 LYS A CA 1
ATOM 651 C C . LYS A 1 82 ? -7.854 33.806 -36.083 1.00 50.34 82 LYS A C 1
ATOM 653 O O . LYS A 1 82 ? -8.991 33.479 -36.396 1.00 50.34 82 LYS A O 1
ATOM 658 N N . ALA A 1 83 ? -7.455 35.072 -36.041 1.00 46.44 83 ALA A N 1
ATOM 659 C CA . ALA A 1 83 ? -8.200 36.134 -36.692 1.00 46.44 83 ALA A CA 1
ATOM 660 C C . ALA A 1 83 ? -7.938 36.029 -38.199 1.00 46.44 83 ALA A C 1
ATOM 662 O O . ALA A 1 83 ? -6.947 36.523 -38.731 1.00 46.44 83 ALA A O 1
ATOM 663 N N . SER A 1 84 ? -8.822 35.315 -38.885 1.00 57.00 84 SER A N 1
ATOM 664 C CA . SER A 1 84 ? -9.055 35.496 -40.309 1.00 57.00 84 SER A CA 1
ATOM 665 C C . SER A 1 84 ? -9.729 36.851 -40.514 1.00 57.00 84 SER A C 1
ATOM 667 O O . SER A 1 84 ? -10.891 36.988 -40.143 1.00 57.00 84 SER A O 1
ATOM 669 N N . SER A 1 85 ? -9.049 37.841 -41.103 1.00 49.72 85 SER A N 1
ATOM 670 C CA . SER A 1 85 ? -9.762 38.913 -41.812 1.00 49.72 85 SER A CA 1
ATOM 671 C C . SER A 1 85 ? -8.868 39.809 -42.681 1.00 49.72 85 SER A C 1
ATOM 673 O O . SER A 1 85 ? -8.085 40.606 -42.184 1.00 49.72 85 SER A O 1
ATOM 675 N N . HIS A 1 86 ? -9.060 39.665 -43.994 1.00 49.62 86 HIS A N 1
ATOM 676 C CA . HIS A 1 86 ? -9.183 40.723 -45.005 1.00 49.62 86 HIS A CA 1
ATOM 677 C C . HIS A 1 86 ? -8.027 41.721 -45.264 1.00 49.62 86 HIS A C 1
ATOM 679 O O . HIS A 1 86 ? -7.943 42.804 -44.705 1.00 49.62 86 HIS A O 1
ATOM 685 N N . ARG A 1 87 ? -7.223 41.351 -46.277 1.00 52.22 87 ARG A N 1
ATOM 686 C CA . ARG A 1 87 ? -6.773 42.127 -47.460 1.00 52.22 87 ARG A CA 1
ATOM 687 C C . ARG A 1 87 ? -6.528 43.643 -47.295 1.00 52.22 87 ARG A C 1
ATOM 689 O O . ARG A 1 87 ? -7.479 44.409 -47.210 1.00 52.22 87 ARG A O 1
ATOM 696 N N . ARG A 1 88 ? -5.289 44.089 -47.560 1.00 47.47 88 ARG A N 1
ATOM 697 C CA . ARG A 1 88 ? -4.986 45.244 -48.441 1.00 47.47 88 ARG A CA 1
ATOM 698 C C . ARG A 1 88 ? -3.522 45.244 -48.899 1.00 47.47 88 ARG A C 1
ATOM 700 O O . ARG A 1 88 ? -2.686 44.519 -48.385 1.00 47.47 88 ARG A O 1
ATOM 707 N N . THR A 1 89 ? -3.294 45.963 -49.985 1.00 52.19 89 THR A N 1
ATOM 708 C CA . THR A 1 89 ? -2.320 45.708 -51.052 1.00 52.19 89 THR A CA 1
ATOM 709 C C . THR A 1 89 ? -1.070 46.602 -51.029 1.00 52.19 89 THR A C 1
ATOM 711 O O . THR A 1 89 ? -1.174 47.742 -50.592 1.00 52.19 89 THR A O 1
ATOM 714 N N . LYS A 1 90 ? -0.044 46.141 -51.777 1.00 42.22 90 LYS A N 1
ATOM 715 C CA . LYS A 1 90 ? 0.803 46.867 -52.767 1.00 42.22 90 LYS A CA 1
ATOM 716 C C . LYS A 1 90 ? 2.177 47.466 -52.358 1.00 42.22 90 LYS A C 1
ATOM 718 O O . LYS A 1 90 ? 2.253 48.304 -51.476 1.00 42.22 90 LYS A O 1
ATOM 723 N N . HIS A 1 91 ? 3.172 47.126 -53.210 1.00 35.19 91 HIS A N 1
ATOM 724 C CA . HIS A 1 91 ? 4.482 47.764 -53.516 1.00 35.19 91 HIS A CA 1
ATOM 725 C C . HIS A 1 91 ? 5.565 47.718 -52.409 1.00 35.19 91 HIS A C 1
ATOM 727 O O . HIS A 1 91 ? 5.241 47.838 -51.244 1.00 35.19 91 HIS A O 1
ATOM 733 N N . SER A 1 92 ? 6.878 47.566 -52.633 1.00 43.19 92 SER A N 1
ATOM 734 C CA . SER A 1 92 ? 7.759 47.314 -53.789 1.00 43.19 92 SER A CA 1
ATOM 735 C C . SER A 1 92 ? 9.187 47.062 -53.259 1.00 43.19 92 SER A C 1
ATOM 737 O O . SER A 1 92 ? 9.523 47.709 -52.274 1.00 43.19 92 SER A O 1
ATOM 739 N N . LYS A 1 93 ? 10.022 46.307 -54.005 1.00 41.19 93 LYS A N 1
ATOM 740 C CA . LYS A 1 93 ? 11.514 46.313 -53.986 1.00 41.19 93 LYS A CA 1
ATOM 741 C C . LYS A 1 93 ? 12.164 45.876 -52.652 1.00 41.19 93 LYS A C 1
ATOM 743 O O . LYS A 1 93 ? 11.639 46.129 -51.590 1.00 41.19 93 LYS A O 1
ATOM 748 N N . ALA A 1 94 ? 13.338 45.275 -52.559 1.00 40.56 94 ALA A N 1
ATOM 749 C CA . ALA A 1 94 ? 14.295 44.603 -53.425 1.00 40.56 94 ALA A CA 1
ATOM 750 C C . ALA A 1 94 ? 15.389 44.096 -52.448 1.00 40.56 94 ALA A C 1
ATOM 752 O O . ALA A 1 94 ? 15.624 44.779 -51.459 1.00 40.56 94 ALA A O 1
ATOM 753 N N . VAL A 1 95 ? 16.082 42.993 -52.782 1.00 39.00 95 VAL A N 1
ATOM 754 C CA . VAL A 1 95 ? 17.485 42.692 -52.382 1.00 39.00 95 VAL A CA 1
ATOM 755 C C . VAL A 1 95 ? 17.698 42.397 -50.872 1.00 39.00 95 VAL A C 1
ATOM 757 O O . VAL A 1 95 ? 17.283 43.145 -50.008 1.00 39.00 95 VAL A O 1
ATOM 760 N N . GLN A 1 96 ? 18.247 41.261 -50.435 1.00 43.88 96 GLN A N 1
ATOM 761 C CA . GLN A 1 96 ? 19.664 40.855 -50.466 1.00 43.88 96 GLN A CA 1
ATOM 762 C C . GLN A 1 96 ? 19.689 39.423 -49.874 1.00 43.88 96 GLN A C 1
ATOM 764 O O . GLN A 1 96 ? 19.097 39.171 -48.832 1.00 43.88 96 GLN A O 1
ATOM 769 N N . SER A 1 97 ? 20.087 38.408 -50.640 1.00 41.44 97 SER A N 1
ATOM 770 C CA . SER A 1 97 ? 21.441 37.825 -50.668 1.00 41.44 97 SER A CA 1
ATOM 771 C C . SER A 1 97 ? 21.736 36.795 -49.563 1.00 41.44 97 SER A C 1
ATOM 773 O O . SER A 1 97 ? 21.657 37.108 -48.384 1.00 41.44 97 SER A O 1
ATOM 775 N N . CYS A 1 98 ? 22.122 35.595 -50.026 1.00 42.38 98 CYS A N 1
ATOM 776 C CA . CYS A 1 98 ? 23.075 34.606 -49.484 1.00 42.38 98 CYS A CA 1
ATOM 777 C C . CYS A 1 98 ? 23.273 34.517 -47.956 1.00 42.38 98 CYS A C 1
ATOM 779 O O . CYS A 1 98 ? 23.643 35.489 -47.324 1.00 42.38 98 CYS A O 1
ATOM 781 N N . VAL A 1 99 ? 23.197 33.320 -47.360 1.00 50.19 99 VAL A N 1
ATOM 782 C CA . VAL A 1 99 ? 24.405 32.503 -47.100 1.00 50.19 99 VAL A CA 1
ATOM 783 C C . VAL A 1 99 ? 24.154 31.002 -47.329 1.00 50.19 99 VAL A C 1
ATOM 785 O O . VAL A 1 99 ? 23.101 30.446 -47.031 1.00 50.19 99 VAL A O 1
ATOM 788 N N . LYS A 1 100 ? 25.175 30.361 -47.903 1.00 41.12 100 LYS A N 1
ATOM 789 C CA . LYS A 1 100 ? 25.291 28.942 -48.245 1.00 41.12 100 LYS A CA 1
ATOM 790 C C . LYS A 1 100 ? 25.544 28.060 -47.005 1.00 41.12 100 LYS A C 1
ATOM 792 O O . LYS A 1 100 ? 26.322 28.431 -46.143 1.00 41.12 100 LYS A O 1
ATOM 797 N N . ARG A 1 101 ? 24.950 26.856 -47.035 1.00 39.44 101 ARG A N 1
ATOM 798 C CA . ARG A 1 101 ? 25.568 25.515 -46.864 1.00 39.44 101 ARG A CA 1
ATOM 799 C C . ARG A 1 101 ? 26.662 25.354 -45.792 1.00 39.44 101 ARG A C 1
ATOM 801 O O . ARG A 1 101 ? 27.734 25.907 -45.969 1.00 39.44 101 ARG A O 1
ATOM 808 N N . SER A 1 102 ? 26.493 24.396 -44.874 1.00 36.75 102 SER A N 1
ATOM 809 C CA . SER A 1 102 ? 27.218 23.101 -44.891 1.00 36.75 102 SER A CA 1
ATOM 810 C C . SER A 1 102 ? 26.941 22.273 -43.630 1.00 36.75 102 SER A C 1
ATOM 812 O O . SER A 1 102 ? 27.085 22.808 -42.543 1.00 36.75 102 SER A O 1
ATOM 814 N N . GLN A 1 103 ? 26.566 20.997 -43.836 1.00 47.41 103 GLN A N 1
ATOM 815 C CA . GLN A 1 103 ? 27.153 19.760 -43.267 1.00 47.41 103 GLN A CA 1
ATOM 816 C C . GLN A 1 103 ? 27.425 19.672 -41.749 1.00 47.41 103 GLN A C 1
ATOM 818 O O . GLN A 1 103 ? 27.828 20.625 -41.116 1.00 47.41 103 GLN A O 1
ATOM 823 N N . MET A 1 104 ? 27.410 18.529 -41.073 1.00 37.09 104 MET A N 1
ATOM 824 C CA . MET A 1 104 ? 27.001 17.137 -41.262 1.00 37.09 104 MET A CA 1
ATOM 825 C C . MET A 1 104 ? 27.303 16.496 -39.899 1.00 37.09 104 MET A C 1
ATOM 827 O O . MET A 1 104 ? 28.365 16.765 -39.350 1.00 37.09 104 MET A O 1
ATOM 831 N N . GLY A 1 105 ? 26.459 15.563 -39.451 1.00 37.53 105 GLY A N 1
ATOM 832 C CA . GLY A 1 105 ? 26.861 14.498 -38.522 1.00 37.53 105 GLY A CA 1
ATOM 833 C C . GLY A 1 105 ? 27.166 14.922 -37.079 1.00 37.53 105 GLY A C 1
ATOM 834 O O . GLY A 1 105 ? 27.383 16.081 -36.781 1.00 37.53 105 GLY A O 1
ATOM 835 N N . LEU A 1 106 ? 27.195 14.038 -36.092 1.00 44.69 106 LEU A N 1
ATOM 836 C CA . LEU A 1 106 ? 27.011 12.594 -36.029 1.00 44.69 106 LEU A CA 1
ATOM 837 C C . LEU A 1 106 ? 26.822 12.263 -34.537 1.00 44.69 106 LEU A C 1
ATOM 839 O O . LEU A 1 106 ? 27.517 12.832 -33.709 1.00 44.69 106 LEU A O 1
ATOM 843 N N . LYS A 1 107 ? 25.964 11.266 -34.278 1.00 42.69 107 LYS A N 1
ATOM 844 C CA . LYS A 1 107 ? 26.075 10.232 -33.222 1.00 42.69 107 LYS A CA 1
ATOM 845 C C . LYS A 1 107 ? 25.963 10.715 -31.764 1.00 42.69 107 LYS A C 1
ATOM 847 O O . LYS A 1 107 ? 26.705 11.555 -31.293 1.00 42.69 107 LYS A O 1
ATOM 852 N N . LYS A 1 108 ? 24.881 10.325 -31.079 1.00 46.97 108 LYS A N 1
ATOM 853 C CA . LYS A 1 108 ? 24.782 9.084 -30.277 1.00 46.97 108 LYS A CA 1
ATOM 854 C C . LYS A 1 108 ? 25.907 9.036 -29.238 1.00 46.97 108 LYS A C 1
ATOM 856 O O . LYS A 1 108 ? 27.050 8.883 -29.631 1.00 46.97 108 LYS A O 1
ATOM 861 N N . ASP A 1 109 ? 25.570 9.154 -27.955 1.00 45.75 109 ASP A N 1
ATOM 862 C CA . ASP A 1 109 ? 25.628 7.995 -27.060 1.00 45.75 109 ASP A CA 1
ATOM 863 C C . ASP A 1 109 ? 25.041 8.288 -25.668 1.00 45.75 109 ASP A C 1
ATOM 865 O O . ASP A 1 109 ? 25.155 9.373 -25.103 1.00 45.75 109 ASP A O 1
ATOM 869 N N . ILE A 1 110 ? 24.330 7.273 -25.183 1.00 35.53 110 ILE A N 1
ATOM 870 C CA . ILE A 1 110 ? 23.742 7.069 -23.858 1.00 35.53 110 ILE A CA 1
ATOM 871 C C . ILE A 1 110 ? 24.497 5.877 -23.242 1.00 35.53 110 ILE A C 1
ATOM 873 O O . ILE A 1 110 ? 24.820 4.949 -23.984 1.00 35.53 110 ILE A O 1
ATOM 877 N N . ARG A 1 111 ? 24.598 5.863 -21.897 1.00 32.03 111 ARG A N 1
ATOM 878 C CA . ARG A 1 111 ? 25.192 4.865 -20.964 1.00 32.03 111 ARG A CA 1
ATOM 879 C C . ARG A 1 111 ? 26.704 5.009 -20.772 1.00 32.03 111 ARG A C 1
ATOM 881 O O . ARG A 1 111 ? 27.429 5.194 -21.735 1.00 32.03 111 ARG A O 1
ATOM 888 N N . ILE A 1 112 ? 27.220 4.950 -19.543 1.00 43.16 112 ILE A N 1
ATOM 889 C CA . ILE A 1 112 ? 26.847 4.080 -18.404 1.00 43.16 112 ILE A CA 1
ATOM 890 C C . ILE A 1 112 ? 26.426 4.895 -17.180 1.00 43.16 112 ILE A C 1
ATOM 892 O O . ILE A 1 112 ? 27.098 5.906 -16.894 1.00 43.16 112 ILE A O 1
#